Protein AF-A0A938AJ96-F1 (afdb_monomer_lite)

Structure (mmCIF, N/CA/C/O backbone):
data_AF-A0A938AJ96-F1
#
_entry.id   AF-A0A938AJ96-F1
#
loop_
_atom_site.group_PDB
_atom_site.id
_atom_site.type_symbol
_atom_site.label_atom_id
_atom_site.label_alt_id
_atom_site.label_comp_id
_atom_site.label_asym_id
_atom_site.label_entity_id
_atom_site.label_seq_id
_atom_site.pdbx_PDB_ins_code
_atom_site.Cartn_x
_atom_site.Cartn_y
_atom_site.Cartn_z
_atom_site.occupancy
_atom_site.B_iso_or_equiv
_atom_site.auth_seq_id
_atom_site.auth_comp_id
_atom_site.auth_asym_id
_atom_site.auth_atom_id
_atom_site.pdbx_PDB_model_num
ATOM 1 N N . MET A 1 1 ? 31.118 4.179 -17.360 1.00 41.06 1 MET A N 1
ATOM 2 C CA . MET A 1 1 ? 30.230 4.119 -16.184 1.00 41.06 1 MET A CA 1
ATOM 3 C C . MET A 1 1 ? 28.877 3.804 -16.767 1.00 41.06 1 MET A C 1
ATOM 5 O O . MET A 1 1 ? 28.346 4.638 -17.486 1.00 41.06 1 MET A O 1
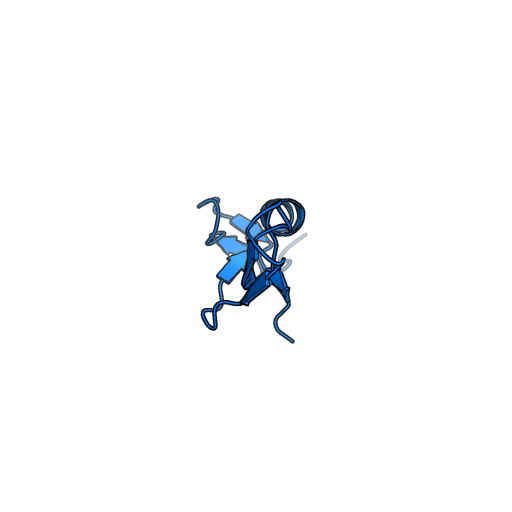ATOM 9 N N . THR A 1 2 ? 28.469 2.550 -16.638 1.00 41.06 2 THR A N 1
ATOM 10 C CA . THR A 1 2 ? 27.533 1.890 -17.555 1.00 41.06 2 THR A CA 1
ATOM 11 C C . THR A 1 2 ? 26.714 0.905 -16.739 1.00 41.06 2 THR A C 1
ATOM 13 O O . THR A 1 2 ? 27.296 0.266 -15.866 1.00 41.06 2 THR A O 1
ATOM 16 N N . ASP A 1 3 ? 25.415 0.837 -17.020 1.00 46.97 3 ASP A N 1
ATOM 17 C CA . ASP A 1 3 ? 24.418 -0.079 -16.460 1.00 46.97 3 ASP A CA 1
ATOM 18 C C . ASP A 1 3 ? 24.536 -0.393 -14.962 1.00 46.97 3 ASP A C 1
ATOM 20 O O . ASP A 1 3 ? 25.137 -1.378 -14.534 1.00 46.97 3 ASP A O 1
ATOM 24 N N . VAL A 1 4 ? 23.797 0.387 -14.173 1.00 52.19 4 VAL A N 1
ATOM 25 C CA . VAL A 1 4 ? 22.890 -0.265 -13.225 1.00 52.19 4 VAL A CA 1
ATOM 26 C C . VAL A 1 4 ? 21.693 -0.707 -14.066 1.00 52.19 4 VAL A C 1
ATOM 28 O O . VAL A 1 4 ? 20.928 0.139 -14.521 1.00 52.19 4 VAL A O 1
ATOM 31 N N . THR A 1 5 ? 21.569 -2.006 -14.348 1.00 48.62 5 THR A N 1
ATOM 32 C CA . THR A 1 5 ? 20.309 -2.567 -14.854 1.00 48.62 5 THR A CA 1
ATOM 33 C C . THR A 1 5 ? 19.291 -2.476 -13.733 1.00 48.62 5 THR A C 1
ATOM 35 O O . THR A 1 5 ? 19.314 -3.309 -12.826 1.00 48.62 5 THR A O 1
ATOM 38 N N . ASP A 1 6 ? 18.429 -1.470 -13.779 1.00 52.16 6 ASP A N 1
ATOM 39 C CA . ASP A 1 6 ? 17.331 -1.381 -12.830 1.00 52.16 6 ASP A CA 1
ATOM 40 C C . ASP A 1 6 ? 16.215 -2.346 -13.247 1.00 52.16 6 ASP A C 1
ATOM 42 O O . ASP A 1 6 ? 15.720 -2.316 -14.376 1.00 52.16 6 ASP A O 1
ATOM 46 N N . ALA A 1 7 ? 15.866 -3.249 -12.334 1.00 56.81 7 ALA A N 1
ATOM 47 C CA . ALA A 1 7 ? 14.733 -4.164 -12.452 1.00 56.81 7 ALA A CA 1
ATOM 48 C C . ALA A 1 7 ? 13.525 -3.686 -11.622 1.00 56.81 7 ALA A C 1
ATOM 50 O O . ALA A 1 7 ? 12.462 -4.301 -11.686 1.00 56.81 7 ALA A O 1
ATOM 51 N N . ASP A 1 8 ? 13.697 -2.591 -10.871 1.00 70.94 8 ASP A N 1
ATOM 52 C CA . ASP A 1 8 ? 12.741 -2.049 -9.899 1.00 70.94 8 ASP A CA 1
ATOM 53 C C . ASP A 1 8 ? 12.142 -0.704 -10.351 1.00 70.94 8 ASP A C 1
ATOM 55 O O . ASP A 1 8 ? 11.260 -0.160 -9.688 1.00 70.94 8 ASP A O 1
ATOM 59 N N . THR A 1 9 ? 12.602 -0.133 -11.467 1.00 87.81 9 THR A N 1
ATOM 60 C CA . THR A 1 9 ? 12.072 1.118 -12.028 1.00 87.81 9 THR A CA 1
ATOM 61 C C . THR A 1 9 ? 10.887 0.858 -12.954 1.00 87.81 9 THR A C 1
ATOM 63 O O . THR A 1 9 ? 10.959 0.040 -13.871 1.00 87.81 9 THR A O 1
ATOM 66 N N . GLY A 1 10 ? 9.787 1.583 -12.748 1.00 94.56 10 GLY A N 1
ATOM 67 C CA . GLY A 1 10 ? 8.557 1.400 -13.512 1.00 94.56 10 GLY A CA 1
ATOM 68 C C . GLY A 1 10 ? 7.580 2.567 -13.391 1.00 94.56 10 GLY A C 1
ATOM 69 O O . GLY A 1 10 ? 7.953 3.696 -13.083 1.00 94.56 10 GLY A O 1
ATOM 70 N N . SER A 1 11 ? 6.303 2.292 -13.663 1.00 97.06 11 SER A N 1
ATOM 71 C CA . SER A 1 11 ? 5.214 3.259 -13.474 1.00 97.06 11 SER A CA 1
ATOM 72 C C . SER A 1 11 ? 4.537 3.043 -12.123 1.00 97.06 11 SER A C 1
ATOM 74 O O . SER A 1 11 ? 4.118 1.931 -11.811 1.00 97.06 11 SER A O 1
ATOM 76 N N . CYS A 1 12 ? 4.384 4.098 -11.325 1.00 97.62 12 CYS A N 1
ATOM 77 C CA . CYS A 1 12 ? 3.731 4.013 -10.024 1.00 97.62 12 CYS A CA 1
ATOM 78 C C . CYS A 1 12 ? 2.202 3.902 -10.168 1.00 97.62 12 CYS A C 1
ATOM 80 O O . CYS A 1 12 ? 1.530 4.867 -10.546 1.00 97.62 12 CYS A O 1
ATOM 82 N N . HIS A 1 13 ? 1.629 2.761 -9.774 1.00 97.44 13 HIS A N 1
ATOM 83 C CA . HIS A 1 13 ? 0.196 2.457 -9.901 1.00 97.44 13 HIS A CA 1
ATOM 84 C C . HIS A 1 13 ? -0.722 3.393 -9.082 1.00 97.44 13 HIS A C 1
ATOM 86 O O . HIS A 1 13 ? -1.930 3.388 -9.300 1.00 97.44 13 HIS A O 1
ATOM 92 N N . SER A 1 14 ? -0.191 4.192 -8.142 1.00 96.94 14 SER A N 1
ATOM 93 C CA . SER A 1 14 ? -0.999 5.110 -7.317 1.00 96.94 14 SER A CA 1
ATOM 94 C C . SER A 1 14 ? -0.897 6.596 -7.686 1.00 96.94 14 SER A C 1
ATOM 96 O O . SER A 1 14 ? -1.717 7.368 -7.193 1.00 96.94 14 SER A O 1
ATOM 98 N N . CYS A 1 15 ? 0.069 7.017 -8.512 1.00 97.69 15 CYS A N 1
ATOM 99 C CA . CYS A 1 15 ? 0.188 8.420 -8.952 1.00 97.69 15 CYS A CA 1
ATOM 100 C C . CYS A 1 15 ? 0.443 8.608 -10.457 1.00 97.69 15 CYS A C 1
ATOM 102 O O . CYS A 1 15 ? 0.385 9.738 -10.934 1.00 97.69 15 CYS A O 1
ATOM 104 N N . GLY A 1 16 ? 0.717 7.536 -11.208 1.00 97.38 16 GLY A N 1
ATOM 105 C CA . GLY A 1 16 ? 0.958 7.587 -12.652 1.00 97.38 16 GLY A CA 1
ATOM 106 C C . GLY A 1 16 ? 2.329 8.130 -13.074 1.00 97.38 16 GLY A C 1
ATOM 107 O O . GLY A 1 16 ? 2.574 8.242 -14.271 1.00 97.38 16 GLY A O 1
ATOM 108 N N . ALA A 1 17 ? 3.222 8.453 -12.132 1.00 97.00 17 ALA A N 1
ATOM 109 C CA . ALA A 1 17 ? 4.603 8.813 -12.446 1.00 97.00 17 ALA A CA 1
ATOM 110 C C . ALA A 1 17 ? 5.345 7.620 -13.075 1.00 97.00 17 ALA A C 1
ATOM 112 O O . ALA A 1 17 ? 5.254 6.501 -12.564 1.00 97.00 17 ALA A O 1
ATOM 113 N N . THR A 1 18 ? 6.051 7.866 -14.178 1.00 95.94 18 THR A N 1
ATOM 114 C CA . THR A 1 18 ? 6.938 6.903 -14.844 1.00 95.94 18 THR A CA 1
ATOM 115 C C . THR A 1 18 ? 8.362 7.033 -14.314 1.00 95.94 18 THR A C 1
ATOM 117 O O . THR A 1 18 ? 8.690 8.020 -13.660 1.00 95.94 18 THR A O 1
ATOM 120 N N . ASP A 1 19 ? 9.207 6.047 -14.622 1.00 94.25 19 ASP A N 1
ATOM 121 C CA . ASP A 1 19 ? 10.650 6.088 -14.353 1.00 94.25 19 ASP A CA 1
ATOM 122 C C . ASP A 1 19 ? 10.992 6.233 -12.849 1.00 94.25 19 ASP A C 1
ATOM 124 O O . ASP A 1 19 ? 12.039 6.752 -12.465 1.00 94.25 19 ASP A O 1
ATOM 128 N N . GLU A 1 20 ? 10.099 5.729 -11.989 1.00 95.31 20 GLU A N 1
ATOM 129 C CA . GLU A 1 20 ? 10.220 5.711 -10.528 1.00 95.31 20 GLU A CA 1
ATOM 130 C C . GLU A 1 20 ? 10.635 4.321 -10.025 1.00 95.31 20 GLU A C 1
ATOM 132 O O . GLU A 1 20 ? 10.073 3.316 -10.465 1.00 95.31 20 GLU A O 1
ATOM 137 N N . HIS A 1 21 ? 11.520 4.247 -9.024 1.00 95.38 21 HIS A N 1
ATOM 138 C CA . HIS A 1 21 ? 11.751 3.006 -8.272 1.00 95.38 21 HIS A CA 1
ATOM 139 C C . HIS A 1 21 ? 10.478 2.608 -7.505 1.00 95.38 21 HIS A C 1
ATOM 141 O O . HIS A 1 21 ? 10.082 3.267 -6.534 1.00 95.38 21 HIS A O 1
ATOM 147 N N . VAL A 1 22 ? 9.834 1.528 -7.942 1.00 96.31 22 VAL A N 1
ATOM 148 C CA . VAL A 1 22 ? 8.587 0.994 -7.390 1.00 96.31 22 VAL A CA 1
ATOM 149 C C . VAL A 1 22 ? 8.838 -0.207 -6.476 1.00 96.31 22 VAL A C 1
ATOM 151 O O . VAL A 1 22 ? 9.924 -0.770 -6.400 1.00 96.31 22 VAL A O 1
ATOM 154 N N . THR A 1 23 ? 7.828 -0.584 -5.700 1.00 96.56 23 THR A N 1
ATOM 155 C CA . THR A 1 23 ? 7.854 -1.768 -4.831 1.00 96.56 23 THR A CA 1
ATOM 156 C C . THR A 1 23 ? 6.457 -2.371 -4.792 1.00 96.56 23 THR A C 1
ATOM 158 O O . THR A 1 23 ? 5.478 -1.621 -4.808 1.00 96.56 23 THR A O 1
ATOM 161 N N . ALA A 1 24 ? 6.364 -3.700 -4.756 1.00 97.25 24 ALA A N 1
ATOM 162 C CA . ALA A 1 24 ? 5.097 -4.414 -4.659 1.00 97.25 24 ALA A CA 1
ATOM 163 C C . ALA A 1 24 ? 4.439 -4.190 -3.288 1.00 97.25 24 ALA A C 1
ATOM 165 O O . ALA A 1 24 ? 5.067 -4.380 -2.243 1.00 97.25 24 ALA A O 1
ATOM 166 N N . VAL A 1 25 ? 3.173 -3.768 -3.298 1.00 97.88 25 VAL A N 1
ATOM 167 C CA . VAL A 1 25 ? 2.370 -3.522 -2.096 1.00 97.88 25 VAL A CA 1
ATOM 168 C C . VAL A 1 25 ? 0.919 -3.946 -2.290 1.00 97.88 25 VAL A C 1
ATOM 170 O O . VAL A 1 25 ? 0.374 -3.822 -3.385 1.00 97.88 25 VAL A O 1
ATOM 173 N N . HIS A 1 26 ? 0.264 -4.335 -1.202 1.00 98.12 26 HIS A N 1
ATOM 174 C CA . HIS A 1 26 ? -1.194 -4.350 -1.106 1.00 98.12 26 HIS A CA 1
ATOM 175 C C . HIS A 1 26 ? -1.688 -2.990 -0.597 1.00 98.12 26 HIS A C 1
ATOM 177 O O . HIS A 1 26 ? -1.144 -2.456 0.378 1.00 98.12 26 HIS A O 1
ATOM 183 N N . ARG A 1 27 ? -2.723 -2.412 -1.221 1.00 98.06 27 ARG A N 1
ATOM 184 C CA . ARG A 1 27 ? -3.340 -1.165 -0.730 1.00 98.06 27 ARG A CA 1
ATOM 185 C C . ARG A 1 27 ? -4.083 -1.444 0.578 1.00 98.06 27 ARG A C 1
ATOM 187 O O . ARG A 1 27 ? -4.787 -2.443 0.684 1.00 98.06 27 ARG A O 1
ATOM 194 N N . MET A 1 28 ? -3.980 -0.541 1.555 1.00 98.06 28 MET A N 1
ATOM 195 C CA . MET A 1 28 ? -4.809 -0.581 2.761 1.00 98.06 28 MET A CA 1
ATOM 196 C C . MET A 1 28 ? -5.736 0.638 2.821 1.00 98.06 28 MET A C 1
ATOM 198 O O . MET A 1 28 ? -5.300 1.784 2.711 1.00 98.06 28 MET A O 1
ATOM 202 N N . TYR A 1 29 ? -7.016 0.385 3.067 1.00 96.75 29 TYR A N 1
ATOM 203 C CA . TYR A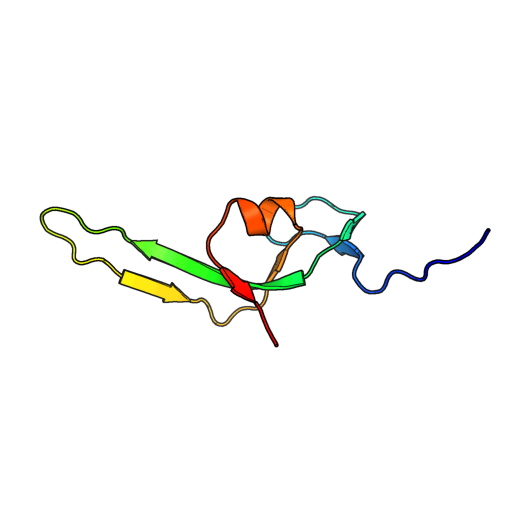 1 29 ? -7.992 1.382 3.488 1.00 96.75 29 TYR A CA 1
ATOM 204 C C . TYR A 1 29 ? -8.134 1.343 5.007 1.00 96.75 29 TYR A C 1
ATOM 206 O O . TYR A 1 29 ? -8.323 0.279 5.596 1.00 96.75 29 TYR A O 1
ATOM 214 N N . VAL A 1 30 ? -8.056 2.513 5.640 1.00 96.19 30 VAL A N 1
ATOM 215 C CA . VAL A 1 30 ? -8.196 2.676 7.090 1.00 96.19 30 VAL A CA 1
ATOM 216 C C . VAL A 1 30 ? -9.407 3.557 7.361 1.00 96.19 30 VAL A C 1
ATOM 218 O O . VAL A 1 30 ? -9.439 4.712 6.937 1.00 96.19 30 VAL A O 1
ATOM 221 N N . VAL A 1 31 ? -10.385 3.020 8.087 1.00 95.06 31 VAL A N 1
ATOM 222 C CA . VAL A 1 31 ? -11.475 3.800 8.676 1.00 95.06 31 VAL A CA 1
ATOM 223 C C . VAL A 1 31 ? -11.062 4.115 10.118 1.00 95.06 31 VAL A C 1
ATOM 225 O O . VAL A 1 31 ? -10.857 3.174 10.893 1.00 95.06 31 VAL A O 1
ATOM 228 N N . PRO A 1 32 ? -10.870 5.395 10.489 1.00 92.00 32 PRO A N 1
ATOM 229 C CA . PRO A 1 32 ? -10.553 5.768 11.863 1.00 92.00 32 PRO A CA 1
ATOM 230 C C . PRO A 1 32 ? -11.742 5.499 12.797 1.00 92.00 32 PRO A C 1
ATOM 232 O O . PRO A 1 32 ? -12.858 5.252 12.352 1.00 92.00 32 PRO A O 1
ATOM 235 N N . GLU A 1 33 ? -11.498 5.560 14.104 1.00 94.81 33 GLU A N 1
ATOM 236 C CA . GLU A 1 33 ? -12.576 5.575 15.094 1.00 94.81 33 GLU A CA 1
ATOM 237 C C . GLU A 1 33 ? -13.309 6.925 15.063 1.00 94.81 33 GLU A C 1
ATOM 239 O O . GLU A 1 33 ? -12.672 7.982 15.027 1.00 94.81 33 GLU A O 1
ATOM 244 N N . ASP A 1 34 ? -14.638 6.884 15.119 1.00 93.31 34 ASP A N 1
ATOM 245 C CA . ASP A 1 34 ? -15.479 8.036 15.439 1.00 93.31 34 ASP A CA 1
ATOM 246 C C . ASP A 1 34 ? -16.530 7.656 16.509 1.00 93.31 34 ASP A C 1
ATOM 248 O O . ASP A 1 34 ? -16.379 6.667 17.225 1.00 93.31 34 ASP A O 1
ATOM 252 N N . TRP A 1 35 ? -17.558 8.484 16.702 1.00 89.81 35 TRP A N 1
ATOM 253 C CA . TRP A 1 35 ? -18.557 8.308 17.761 1.00 89.81 35 TRP A CA 1
ATOM 254 C C . TRP A 1 35 ? -19.673 7.295 17.4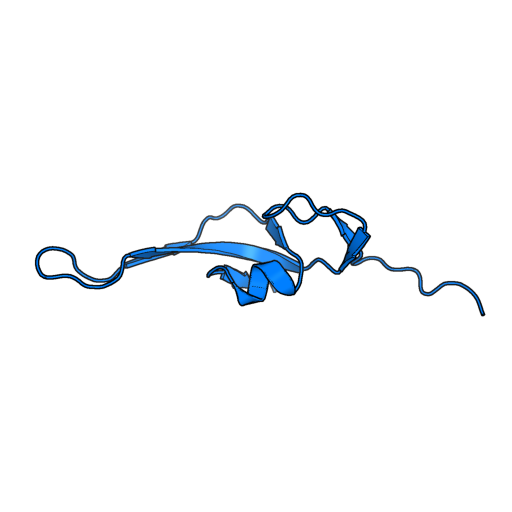20 1.00 89.81 35 TRP A C 1
ATOM 256 O O . TRP A 1 35 ? -20.384 6.865 18.329 1.00 89.81 35 TRP A O 1
ATOM 266 N N . GLU A 1 36 ? -19.801 6.885 16.154 1.00 93.12 36 GLU A N 1
ATOM 267 C CA . GLU A 1 36 ? -20.677 5.798 15.677 1.00 93.12 36 GLU A CA 1
ATOM 268 C C . GLU A 1 36 ? -19.864 4.608 15.125 1.00 93.12 36 GLU A C 1
ATOM 270 O O . GLU A 1 36 ? -20.282 3.449 15.236 1.00 93.12 36 GLU A O 1
ATOM 275 N N . THR A 1 37 ? -18.689 4.883 14.550 1.00 89.44 37 THR A N 1
ATOM 276 C CA . THR A 1 37 ? -17.888 3.946 13.755 1.00 89.44 37 THR A CA 1
ATOM 277 C C . THR A 1 37 ? -16.690 3.407 14.533 1.00 89.44 37 THR A C 1
ATOM 279 O O . THR A 1 37 ? -15.795 4.147 14.939 1.00 89.44 37 THR A O 1
ATOM 282 N N . LYS A 1 38 ? -16.619 2.079 14.680 1.00 93.88 38 LYS A N 1
ATOM 283 C CA . LYS A 1 38 ? -15.419 1.403 15.198 1.00 93.88 38 LYS A CA 1
ATOM 284 C C . LYS A 1 38 ? -14.278 1.459 14.173 1.00 93.88 38 LYS A C 1
ATOM 286 O O . LYS A 1 38 ? -14.547 1.277 12.983 1.00 93.88 38 LYS A O 1
ATOM 291 N N . PRO A 1 39 ? -13.015 1.605 14.613 1.00 95.69 39 PRO A N 1
ATOM 292 C CA . PRO A 1 39 ? -11.880 1.629 13.702 1.00 95.69 39 PRO A CA 1
ATOM 293 C C . PRO A 1 39 ? -11.769 0.297 12.955 1.00 95.69 39 PRO A C 1
ATOM 295 O O . PRO A 1 39 ? -11.942 -0.777 13.541 1.00 95.69 39 PRO A O 1
ATOM 298 N N . SER A 1 40 ? -11.464 0.357 11.661 1.00 95.81 40 SER A N 1
ATOM 299 C CA . SER A 1 40 ? -11.276 -0.836 10.833 1.00 95.81 40 SER A CA 1
ATOM 300 C C . SER A 1 40 ? -10.212 -0.625 9.760 1.00 95.81 40 SER A C 1
ATOM 302 O O . SER A 1 40 ? -9.893 0.498 9.370 1.00 95.81 40 SER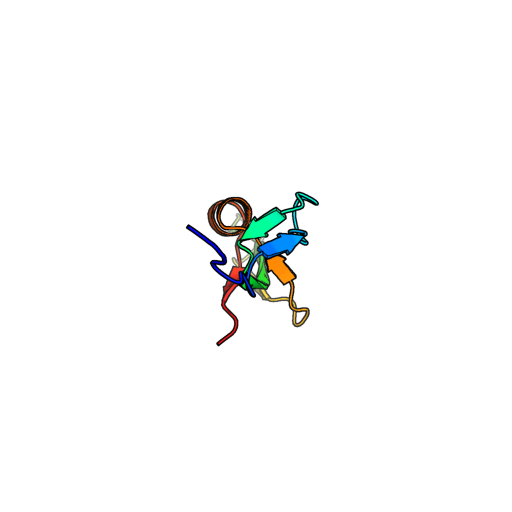 A O 1
ATOM 304 N N . GLN A 1 41 ? -9.633 -1.732 9.303 1.00 97.31 41 GLN A N 1
ATOM 305 C CA . GLN A 1 41 ? -8.629 -1.764 8.246 1.00 97.31 41 GLN A CA 1
ATOM 306 C C . GLN A 1 41 ? -9.044 -2.835 7.241 1.00 97.31 41 GLN A C 1
ATOM 308 O O . GLN A 1 41 ? -9.408 -3.942 7.636 1.00 97.31 41 GLN A O 1
ATOM 313 N N . THR A 1 42 ? -9.013 -2.498 5.956 1.00 97.62 42 THR A N 1
ATOM 314 C CA . THR A 1 42 ? -9.265 -3.427 4.848 1.00 97.62 42 THR A CA 1
ATOM 315 C C . THR A 1 42 ? -8.057 -3.387 3.928 1.00 97.62 42 THR A C 1
ATOM 317 O O . THR A 1 42 ? -7.635 -2.306 3.524 1.00 97.62 42 THR A O 1
ATOM 320 N N . VAL A 1 43 ? -7.486 -4.548 3.624 1.00 97.94 43 VAL A N 1
ATOM 321 C CA . VAL A 1 43 ? -6.383 -4.693 2.667 1.00 97.94 43 VAL A CA 1
ATOM 322 C C . VAL A 1 43 ? -6.967 -5.231 1.363 1.00 97.94 43 VAL A C 1
ATOM 324 O O . VAL A 1 43 ? -7.820 -6.114 1.406 1.00 97.94 43 VAL A O 1
ATOM 327 N N . GLU A 1 44 ? -6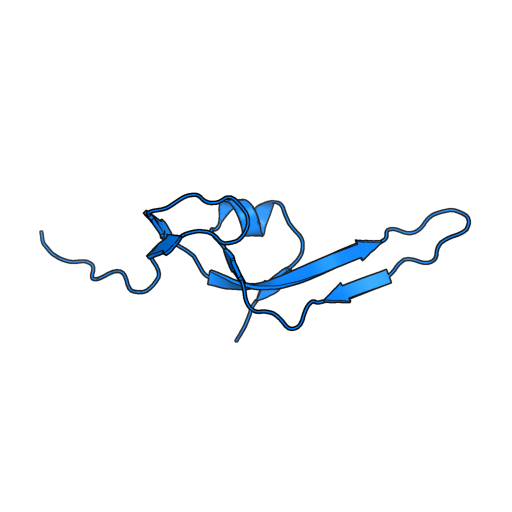.554 -4.676 0.226 1.00 96.94 44 GLU A N 1
ATOM 328 C CA . GLU A 1 44 ? -6.922 -5.186 -1.099 1.00 96.94 44 GLU A CA 1
ATOM 329 C C . GLU A 1 44 ? -5.950 -6.289 -1.537 1.00 96.94 44 GLU A C 1
ATOM 331 O O . GLU A 1 44 ? -4.733 -6.114 -1.462 1.00 96.94 44 GLU A O 1
ATOM 336 N N . ASP A 1 45 ? -6.482 -7.405 -2.041 1.00 95.31 45 ASP A N 1
ATOM 337 C CA . ASP A 1 45 ? -5.678 -8.532 -2.538 1.00 95.31 45 ASP A CA 1
ATOM 338 C C . ASP A 1 45 ? -4.864 -8.179 -3.805 1.00 95.31 45 ASP A C 1
ATOM 340 O O . ASP A 1 45 ? -3.88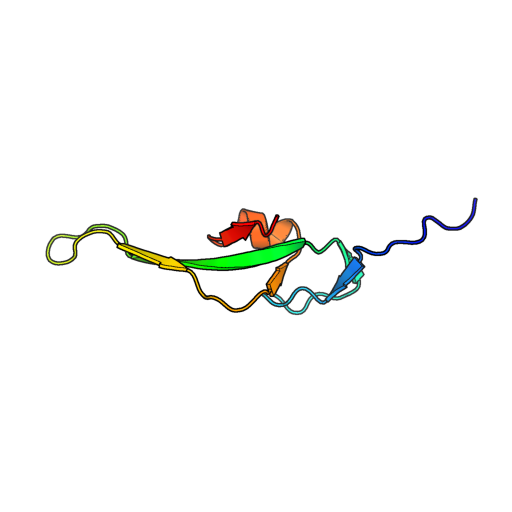0 -8.850 -4.118 1.00 95.31 45 ASP A O 1
ATOM 344 N N . ASP A 1 46 ? -5.233 -7.110 -4.520 1.00 96.06 46 ASP A N 1
ATOM 345 C CA . ASP A 1 46 ? -4.528 -6.632 -5.713 1.00 96.06 46 ASP A CA 1
ATOM 346 C C . ASP A 1 46 ? -3.149 -6.031 -5.375 1.00 96.06 46 ASP A C 1
ATOM 348 O O . ASP A 1 46 ? -3.006 -5.161 -4.510 1.00 96.06 46 ASP A O 1
ATOM 352 N N . ILE A 1 47 ? -2.123 -6.454 -6.122 1.00 97.44 47 ILE A N 1
ATOM 353 C CA . ILE A 1 47 ? -0.743 -5.974 -5.964 1.00 97.44 47 ILE A CA 1
ATOM 354 C C . ILE A 1 47 ? -0.515 -4.709 -6.805 1.00 97.44 47 ILE A C 1
ATOM 356 O O . ILE A 1 47 ? -0.565 -4.723 -8.038 1.00 97.44 47 ILE A O 1
ATOM 360 N N . GLY A 1 48 ? -0.192 -3.604 -6.135 1.00 95.81 48 GLY A N 1
ATOM 361 C CA . GLY A 1 48 ? 0.248 -2.353 -6.747 1.00 95.81 48 GLY A CA 1
ATOM 362 C C . GLY A 1 48 ? 1.771 -2.204 -6.746 1.00 95.81 48 GLY A C 1
ATOM 363 O O . GLY A 1 48 ? 2.425 -2.509 -5.756 1.00 95.81 48 GLY A O 1
ATOM 364 N N . LEU A 1 49 ? 2.342 -1.659 -7.823 1.00 97.38 49 LEU A N 1
ATOM 365 C CA . LEU A 1 49 ? 3.742 -1.221 -7.859 1.00 97.38 49 LEU A CA 1
ATOM 366 C C . LEU A 1 49 ? 3.809 0.265 -7.489 1.00 97.38 49 LEU A C 1
ATOM 368 O O . LEU A 1 49 ? 3.341 1.113 -8.250 1.00 97.38 49 LEU A O 1
ATOM 372 N N . TRP A 1 50 ? 4.306 0.599 -6.294 1.00 97.69 50 TRP A N 1
ATOM 373 C CA . TRP A 1 50 ? 4.267 1.970 -5.759 1.00 97.69 50 TRP A CA 1
ATOM 374 C C . TRP A 1 50 ? 5.654 2.540 -5.464 1.00 97.69 50 TRP A C 1
ATOM 376 O O . TRP A 1 50 ? 6.478 1.911 -4.794 1.00 97.69 50 TRP A O 1
ATOM 386 N N . CYS A 1 51 ? 5.875 3.786 -5.883 1.00 97.69 51 CYS A N 1
ATOM 387 C CA . CYS A 1 51 ? 7.098 4.511 -5.572 1.00 97.69 51 CYS A CA 1
ATOM 388 C C . CYS A 1 51 ? 7.199 4.907 -4.091 1.00 97.69 51 CYS A C 1
ATOM 390 O O . CYS A 1 51 ? 6.196 4.955 -3.367 1.00 97.69 51 CYS A O 1
ATOM 392 N N . PHE A 1 52 ? 8.416 5.230 -3.642 1.00 97.06 52 PHE A N 1
ATOM 393 C CA . PHE A 1 52 ? 8.707 5.636 -2.259 1.00 97.06 52 PHE A CA 1
ATOM 394 C C . PHE A 1 52 ? 7.776 6.754 -1.752 1.00 97.06 52 PHE A C 1
ATOM 396 O O . PHE A 1 52 ? 7.241 6.676 -0.641 1.00 97.06 52 PHE A O 1
ATOM 403 N N . SER A 1 53 ? 7.523 7.761 -2.592 1.00 97.81 53 SER A N 1
ATOM 404 C CA . SER A 1 53 ? 6.642 8.887 -2.272 1.00 97.81 53 SER A CA 1
ATOM 405 C C . SER A 1 53 ? 5.206 8.437 -1.992 1.00 97.81 53 SER A C 1
ATOM 407 O O . SER A 1 53 ? 4.616 8.876 -1.007 1.00 97.81 53 SER A O 1
ATOM 409 N N . CYS A 1 54 ? 4.648 7.517 -2.788 1.00 98.25 54 CYS A N 1
ATOM 410 C CA . CYS A 1 54 ? 3.299 6.989 -2.550 1.00 98.25 54 CYS A CA 1
ATOM 411 C C . CYS A 1 54 ? 3.238 6.112 -1.295 1.00 98.25 54 CYS A C 1
ATOM 413 O O . CYS A 1 54 ? 2.310 6.258 -0.502 1.00 98.25 54 CYS A O 1
ATOM 415 N N . ARG A 1 55 ? 4.252 5.267 -1.067 1.00 97.62 55 ARG A N 1
ATOM 416 C CA . ARG A 1 55 ? 4.358 4.438 0.147 1.00 97.62 55 ARG A CA 1
ATOM 417 C C . ARG A 1 55 ? 4.480 5.277 1.428 1.00 97.62 55 ARG A C 1
ATOM 419 O O . ARG A 1 55 ? 3.983 4.872 2.469 1.00 97.62 55 ARG A O 1
ATOM 426 N N . THR A 1 56 ? 5.060 6.475 1.350 1.00 97.88 56 THR A N 1
ATOM 427 C CA . THR A 1 56 ? 5.119 7.424 2.479 1.00 97.88 56 THR A CA 1
ATOM 428 C C . THR A 1 56 ? 3.764 8.078 2.795 1.00 97.88 56 THR A C 1
ATOM 430 O O . THR A 1 56 ? 3.508 8.410 3.949 1.00 97.88 56 THR A O 1
ATOM 433 N N . HIS A 1 57 ? 2.892 8.271 1.797 1.00 97.69 57 HIS A N 1
ATOM 434 C CA . HIS A 1 57 ? 1.632 9.017 1.956 1.00 97.69 57 HIS A CA 1
ATOM 435 C C . HIS A 1 57 ? 0.386 8.142 2.147 1.00 97.69 57 HIS A C 1
ATOM 437 O O . HIS A 1 57 ? -0.593 8.611 2.727 1.00 97.69 57 HIS A O 1
ATOM 443 N N . TYR A 1 58 ? 0.391 6.900 1.655 1.00 97.38 58 TYR A N 1
ATOM 444 C CA . TYR A 1 58 ? -0.795 6.043 1.619 1.00 97.38 58 TYR A CA 1
ATOM 445 C C . TYR A 1 58 ? -0.588 4.738 2.411 1.00 97.38 58 TYR A C 1
ATOM 447 O O . TYR A 1 58 ? 0.444 4.080 2.235 1.00 97.38 58 TYR A O 1
ATOM 455 N N . PRO A 1 59 ? -1.558 4.322 3.255 1.00 97.56 59 PRO A N 1
ATOM 456 C CA . PRO A 1 59 ? -1.487 3.048 3.961 1.00 97.56 59 PRO A CA 1
ATOM 457 C C . PRO A 1 59 ? -1.404 1.865 2.991 1.00 97.56 59 PRO A C 1
ATOM 459 O O . PRO A 1 59 ? -2.118 1.795 1.987 1.00 97.56 59 PRO A O 1
ATOM 462 N N . HIS A 1 60 ? -0.506 0.937 3.298 1.00 97.88 60 HIS A N 1
ATOM 463 C CA . HIS A 1 60 ? -0.210 -0.232 2.482 1.00 97.88 60 HIS A CA 1
ATOM 464 C C . HIS A 1 60 ? 0.454 -1.319 3.336 1.00 97.88 60 HIS A C 1
ATOM 466 O O . HIS A 1 60 ? 0.927 -1.047 4.442 1.00 97.88 60 HIS A O 1
ATOM 472 N N . VAL A 1 61 ? 0.521 -2.534 2.799 1.00 97.94 61 VAL A N 1
ATOM 473 C CA . VAL A 1 61 ? 1.359 -3.630 3.308 1.00 97.94 61 VAL A CA 1
ATOM 474 C C . VAL A 1 61 ? 2.370 -3.973 2.214 1.00 97.94 61 VAL A C 1
ATOM 476 O O . VAL A 1 61 ? 2.009 -3.960 1.038 1.00 97.94 61 VAL A O 1
ATOM 479 N N . LEU A 1 62 ? 3.632 -4.229 2.562 1.00 96.94 62 LEU A N 1
ATOM 480 C CA . LEU A 1 62 ? 4.616 -4.725 1.591 1.00 96.94 62 LEU A CA 1
ATOM 481 C C . LEU A 1 62 ? 4.270 -6.167 1.186 1.00 96.94 62 LEU A C 1
ATOM 483 O O . LEU A 1 62 ? 3.713 -6.911 1.991 1.00 96.94 62 LEU A O 1
ATOM 487 N N . VAL A 1 63 ? 4.607 -6.551 -0.045 1.00 95.00 63 VAL A N 1
ATOM 488 C CA . VAL A 1 63 ? 4.625 -7.961 -0.464 1.00 95.00 63 VAL A CA 1
ATOM 489 C C . VAL A 1 63 ? 6.025 -8.524 -0.187 1.00 95.00 63 VAL A C 1
ATOM 491 O O . VAL A 1 63 ? 7.007 -7.865 -0.532 1.00 95.00 63 VAL A O 1
ATOM 494 N N . ASP A 1 64 ? 6.092 -9.701 0.445 1.00 75.94 64 ASP A N 1
ATOM 495 C CA . ASP A 1 64 ? 7.322 -10.477 0.708 1.00 75.94 64 ASP A CA 1
ATOM 496 C C . ASP A 1 64 ? 7.750 -11.337 -0.506 1.00 75.94 64 ASP A C 1
ATOM 498 O O . ASP A 1 64 ? 6.851 -11.855 -1.213 1.00 75.94 64 ASP A O 1
#

Sequence (64 aa):
MTDVTDADTGSCHSCGATDEHVTAVHRMYVVPEDWETKPSQTVEDDIGLWCFSCRTHYPHVLVD

Radius of gyration: 15.17 Å; chains: 1; bounding box: 51×20×35 Å

Foldseek 3Di:
DDDPPDPQFAAFPPPRDHRARWFWWWFKDWDDDDPVDDTDIDTHPDITTHHPVCPVPGDIGGDD

Secondary structure (DSSP, 8-state):
------SSEE--TTT--SSEEEEEEEEEEEEPP-SSPPPEEEEEEEEEEEEHHHHHHS-EEE--

pLDDT: mean 90.23, std 15.43, range [41.06, 98.25]